Protein AF-A0A366SA17-F1 (afdb_monomer)

Mean predicted aligned error: 14.89 Å

Foldseek 3Di:
DDDDPDPQDDDPNDTDDPCPPCVVVVVVVVVVVVVVCVVVDDPDDDDDQCDVVHVPVPVDDDDDDDDDDDDPDPPD

Sequence (76 aa):
MSPIPGIKGLVHGFRFEDETGAHSAIQALLTETEKLLESWKHPDPYTPPTAPGGSKYERNLPSPVLDPPPHPVNRH

Solvent-accessible surface area (backbone atoms only — not comparable to full-atom values): 5324 Å² total; per-residue (Å²): 136,78,84,85,82,76,89,67,48,76,58,92,92,43,76,51,72,92,61,86,80,57,51,66,62,54,51,52,51,50,56,54,48,52,56,52,49,62,75,66,57,64,95,77,67,91,58,57,45,72,39,91,91,15,94,44,44,73,76,78,65,78,80,79,90,71,81,77,77,86,75,82,78,82,83,124

Nearest PDB structures (foldseek):
  8beh-assembly1_n  TM=7.884E-01  e=4.062E-02  Arabidopsis thaliana
  8e73-assembly1_B9  TM=7.225E-01  e=6.319E-02  Vigna radiata
  7arb-assembly1_n  TM=6.648E-01  e=1.139E-01  Arabidopsis thaliana
  7ard-assembly1_n  TM=5.527E-01  e=4.969E-01  Polytomella sp. Pringsheim 198.80

pLDDT: mean 76.4, std 15.84, range [34.5, 95.56]

Secondary structure (DSSP, 8-state):
---------EETTEE----TTSHHHHHHHHHHHHHHHHHT--SS----TTSTTSTTTTTTPPPP--PPPPP-----

Radius of gyration: 25.68 Å; Cα contacts (8 Å, |Δi|>4): 24; chains: 1; bounding box: 36×39×76 Å

Organism: NCBI:txid231269

Structure (mmCIF, N/CA/C/O backbone):
data_AF-A0A366SA17-F1
#
_entry.id   AF-A0A366SA17-F1
#
loop_
_atom_site.group_PDB
_atom_site.id
_atom_site.type_symbol
_atom_site.label_atom_id
_atom_site.label_alt_id
_atom_site.label_comp_id
_atom_site.label_asym_id
_atom_site.label_entity_id
_atom_site.label_seq_id
_atom_site.pdbx_PDB_ins_code
_atom_site.Cartn_x
_atom_site.Cartn_y
_atom_site.Cartn_z
_atom_site.occupancy
_atom_site.B_iso_or_equiv
_atom_site.auth_seq_id
_atom_site.auth_comp_id
_atom_site.auth_asym_id
_atom_site.auth_atom_id
_atom_site.pdbx_PDB_model_num
ATOM 1 N N . MET A 1 1 ? -24.046 -28.164 -3.487 1.00 42.66 1 MET A N 1
ATOM 2 C CA . MET A 1 1 ? -22.730 -27.928 -2.864 1.00 42.66 1 MET A CA 1
ATOM 3 C C . MET A 1 1 ? -22.975 -27.022 -1.668 1.00 42.66 1 MET A C 1
ATOM 5 O O . MET A 1 1 ? -23.259 -25.850 -1.869 1.00 42.66 1 MET A O 1
ATOM 9 N N . SER A 1 2 ? -23.033 -27.572 -0.458 1.00 34.50 2 SER A N 1
ATOM 10 C CA . SER A 1 2 ? -23.284 -26.780 0.756 1.00 34.50 2 SER A CA 1
ATOM 11 C C . SER A 1 2 ? -21.953 -26.235 1.293 1.00 34.50 2 SER A C 1
ATOM 13 O O . SER A 1 2 ? -20.952 -26.942 1.166 1.00 34.50 2 SER A O 1
ATOM 15 N N . PRO A 1 3 ? -21.896 -25.023 1.876 1.00 46.25 3 PRO A N 1
ATOM 16 C CA . PRO A 1 3 ? -20.682 -24.521 2.516 1.00 46.25 3 PRO A CA 1
ATOM 17 C C . PRO A 1 3 ? -20.283 -25.439 3.674 1.00 46.25 3 PRO A C 1
ATOM 19 O O . PRO A 1 3 ? -21.150 -25.867 4.435 1.00 46.25 3 PRO A O 1
ATOM 22 N N . ILE A 1 4 ? -18.989 -25.738 3.807 1.00 50.94 4 ILE A N 1
ATOM 23 C CA . ILE A 1 4 ? -18.450 -26.456 4.968 1.00 50.94 4 ILE A CA 1
ATOM 24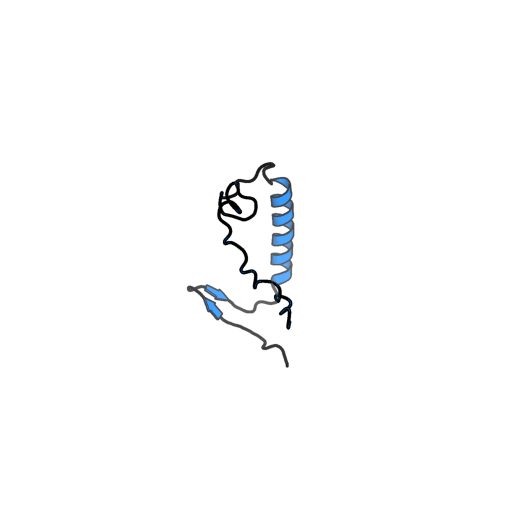 C C . ILE A 1 4 ? -18.349 -25.435 6.113 1.00 50.94 4 ILE A C 1
ATOM 26 O O . ILE A 1 4 ? -17.546 -24.507 6.002 1.00 50.94 4 ILE A O 1
ATOM 30 N N . PRO A 1 5 ? -19.150 -25.545 7.185 1.00 46.56 5 PRO A N 1
ATOM 31 C CA . PRO A 1 5 ? -19.067 -24.631 8.315 1.00 46.56 5 PRO A CA 1
ATOM 32 C C . PRO A 1 5 ? -17.877 -25.009 9.212 1.00 46.56 5 PRO A C 1
ATOM 34 O O . PRO A 1 5 ? -17.706 -26.183 9.538 1.00 46.56 5 PRO A O 1
ATOM 37 N N . GLY A 1 6 ? -17.090 -24.020 9.646 1.00 53.53 6 GLY A N 1
ATOM 38 C CA . GLY A 1 6 ? -16.162 -24.166 10.773 1.00 53.53 6 GLY A CA 1
ATOM 39 C C . GLY A 1 6 ? -14.759 -24.679 10.461 1.00 53.53 6 GLY A C 1
ATOM 40 O O . GLY A 1 6 ? -14.317 -25.647 11.081 1.00 53.53 6 GLY A O 1
ATOM 41 N N . ILE A 1 7 ? -14.012 -24.020 9.563 1.00 56.94 7 ILE A N 1
ATOM 42 C CA . ILE A 1 7 ? -12.565 -24.272 9.422 1.00 56.94 7 ILE A CA 1
ATOM 43 C C . ILE A 1 7 ? -11.849 -23.771 10.689 1.00 56.94 7 ILE A C 1
ATOM 45 O O . ILE A 1 7 ? -11.293 -22.679 10.737 1.00 56.94 7 ILE A O 1
ATOM 49 N N . LYS A 1 8 ? -11.859 -24.605 11.730 1.00 54.66 8 LYS A N 1
ATOM 50 C CA . LYS A 1 8 ? -10.981 -24.500 12.892 1.00 54.66 8 LYS A CA 1
ATOM 51 C C . LYS A 1 8 ? -9.612 -25.018 12.475 1.00 54.66 8 LYS A C 1
ATOM 53 O O . LYS A 1 8 ? -9.428 -26.218 12.281 1.00 54.66 8 LYS A O 1
ATOM 58 N N . GLY A 1 9 ? -8.668 -24.106 12.286 1.00 57.19 9 GLY A N 1
ATOM 59 C CA . GLY A 1 9 ? -7.314 -24.421 11.843 1.00 57.19 9 GLY A CA 1
ATOM 60 C C . GLY A 1 9 ? -6.265 -23.911 12.823 1.00 57.19 9 GLY A C 1
ATOM 61 O O . GLY A 1 9 ? -6.395 -22.819 13.373 1.00 57.19 9 GLY A O 1
ATOM 62 N N . LEU A 1 10 ? -5.214 -24.706 13.024 1.00 51.94 10 LEU A N 1
ATOM 63 C CA . LEU A 1 10 ? -3.973 -24.280 13.662 1.00 51.94 10 LEU A CA 1
ATOM 64 C C . LEU A 1 10 ? -2.969 -23.996 12.546 1.00 51.94 10 LEU A C 1
ATOM 66 O O . LEU A 1 10 ? -2.527 -24.920 11.864 1.00 51.94 10 LEU A O 1
ATOM 70 N N . VAL A 1 11 ? -2.599 -22.733 12.364 1.00 60.53 11 VAL A N 1
ATOM 71 C CA . VAL A 1 11 ? -1.523 -22.352 11.442 1.00 60.53 11 VAL A CA 1
ATOM 72 C C . VAL A 1 11 ? -0.468 -21.635 12.274 1.00 60.53 11 VAL A C 1
ATOM 74 O O . VAL A 1 11 ? -0.785 -20.669 12.959 1.00 60.53 11 VAL A O 1
ATOM 77 N N . HIS A 1 12 ? 0.772 -22.138 12.285 1.00 49.72 12 HIS A N 1
ATOM 78 C CA . HIS A 1 12 ? 1.892 -21.525 13.022 1.00 49.72 12 HIS A CA 1
ATOM 79 C C . HIS A 1 12 ? 1.590 -21.208 14.506 1.00 49.72 12 HIS A C 1
ATOM 81 O O . HIS A 1 12 ? 1.779 -20.091 14.975 1.00 49.72 12 HIS A O 1
ATOM 87 N N . GLY A 1 13 ? 1.085 -22.186 15.266 1.00 57.22 13 GLY A N 1
ATOM 88 C CA . GLY A 1 13 ? 0.821 -22.008 16.703 1.00 57.22 13 GLY A CA 1
ATOM 89 C C . GLY A 1 13 ? -0.333 -21.051 17.037 1.00 57.22 13 GLY A C 1
ATOM 90 O O . GLY A 1 13 ? -0.626 -20.8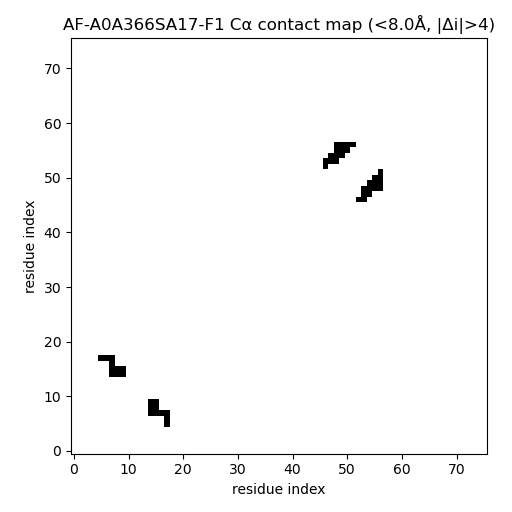57 18.213 1.00 57.22 13 GLY A O 1
ATOM 91 N N . PHE A 1 14 ? -1.011 -20.493 16.030 1.00 51.47 14 PHE A N 1
ATOM 92 C CA . PHE A 1 14 ? -2.157 -19.612 16.205 1.00 51.47 14 PHE A CA 1
ATOM 93 C C . PHE A 1 14 ? -3.451 -20.398 15.987 1.00 51.47 14 PHE A C 1
ATOM 95 O O . PHE A 1 14 ? -3.678 -20.982 14.923 1.00 51.47 14 PHE A O 1
ATOM 102 N N . ARG A 1 15 ? -4.266 -20.476 17.041 1.00 59.28 15 ARG A N 1
ATOM 103 C CA . ARG A 1 15 ? -5.535 -21.204 17.070 1.00 59.28 15 ARG A CA 1
ATOM 104 C C . ARG A 1 15 ? -6.658 -20.245 16.682 1.00 59.28 15 ARG A C 1
ATOM 106 O O . ARG A 1 15 ? -6.910 -19.295 17.412 1.00 59.28 15 ARG A O 1
ATOM 113 N N . PHE A 1 16 ? -7.317 -20.501 15.554 1.00 56.28 16 PHE A N 1
ATOM 114 C CA . PHE A 1 16 ? -8.495 -19.741 15.130 1.00 56.28 16 PHE A CA 1
ATOM 115 C C . PHE A 1 16 ? -9.760 -20.396 15.700 1.00 56.28 16 PHE A C 1
ATOM 117 O O . PHE A 1 16 ? -10.091 -21.527 15.336 1.00 56.28 16 PHE A O 1
ATOM 124 N N . GLU A 1 17 ? -10.441 -19.706 16.616 1.00 62.81 17 GLU A N 1
ATOM 125 C CA . GLU A 1 17 ? -11.786 -20.073 17.064 1.00 62.81 17 GLU A CA 1
ATOM 126 C C . GLU A 1 17 ? -12.842 -19.299 16.269 1.00 62.81 17 GLU A C 1
ATOM 128 O O . GLU A 1 17 ? -12.647 -18.150 15.875 1.00 62.81 17 GLU A O 1
ATOM 133 N N . ASP A 1 18 ? -13.965 -19.966 16.013 1.00 62.22 18 ASP A N 1
ATOM 134 C CA . ASP A 1 18 ? -15.089 -19.447 15.233 1.00 62.22 18 ASP A CA 1
ATOM 135 C C . ASP A 1 18 ? -15.975 -18.574 16.143 1.00 62.22 18 ASP A C 1
ATOM 137 O O . ASP A 1 18 ? -17.052 -18.973 16.584 1.00 62.22 18 ASP A O 1
ATOM 141 N N . GLU A 1 19 ? -15.488 -17.389 16.511 1.00 57.47 19 GLU A N 1
ATOM 142 C CA . GLU A 1 19 ? -16.232 -16.423 17.325 1.00 57.47 19 GLU A CA 1
ATOM 143 C C . GLU A 1 19 ? -16.920 -15.373 16.450 1.00 57.47 19 GLU A C 1
ATOM 145 O O . GLU A 1 19 ? -16.604 -14.184 16.427 1.00 57.47 19 GLU A O 1
ATOM 150 N N . THR A 1 20 ? -17.957 -15.836 15.750 1.00 57.56 20 THR A N 1
ATOM 151 C CA . THR A 1 20 ? -18.863 -15.042 14.903 1.00 57.56 20 THR A CA 1
ATOM 152 C C . THR A 1 20 ? -19.614 -13.919 15.645 1.00 57.56 20 THR A C 1
ATOM 154 O O . THR A 1 20 ? -20.388 -13.193 15.027 1.00 57.56 20 THR A O 1
ATOM 157 N N . GLY A 1 21 ? -19.412 -13.754 16.959 1.00 57.22 21 GLY A N 1
ATOM 158 C CA . GLY A 1 21 ? -20.099 -12.773 17.809 1.00 57.22 21 GLY A CA 1
ATOM 159 C C . GLY A 1 21 ? -19.355 -11.452 18.049 1.00 57.22 21 GLY A C 1
ATOM 160 O O . GLY A 1 21 ? -20.005 -10.446 18.316 1.00 57.22 21 GLY A O 1
ATOM 161 N N . ALA A 1 22 ? -18.022 -11.412 17.920 1.00 58.44 22 ALA A N 1
ATOM 162 C CA . ALA A 1 22 ? -17.214 -10.200 18.159 1.00 58.44 22 ALA A CA 1
ATOM 163 C C . ALA A 1 22 ? -16.838 -9.442 16.868 1.00 58.44 22 ALA A C 1
ATOM 165 O O . ALA A 1 22 ? -16.183 -8.398 16.902 1.00 58.44 22 ALA A O 1
ATOM 166 N N . HIS A 1 23 ? -17.276 -9.958 15.719 1.00 64.06 23 HIS A N 1
ATOM 167 C CA . HIS A 1 23 ? -16.906 -9.460 14.399 1.00 64.06 23 HIS A CA 1
ATOM 168 C C . HIS A 1 23 ? -17.319 -7.998 14.180 1.00 64.06 23 HIS A C 1
ATOM 170 O O . HIS A 1 23 ? -16.588 -7.245 13.552 1.00 64.06 23 HIS A O 1
ATOM 176 N N . SER A 1 24 ? -18.451 -7.552 14.730 1.00 71.38 24 SER A N 1
ATOM 177 C CA . SER A 1 24 ? -18.928 -6.173 14.549 1.00 71.38 24 SER A CA 1
ATOM 178 C C . SER A 1 24 ? -18.002 -5.126 15.178 1.00 71.38 24 SER A C 1
ATOM 180 O O . SER A 1 24 ? -17.746 -4.097 14.557 1.00 71.38 24 SER A O 1
ATOM 182 N N . ALA A 1 25 ? -17.460 -5.394 16.369 1.00 81.44 25 ALA A N 1
ATOM 183 C CA . ALA A 1 25 ? -16.526 -4.494 17.043 1.00 81.44 25 ALA A CA 1
ATOM 184 C C . ALA A 1 25 ? -15.162 -4.463 16.340 1.00 81.44 25 ALA A C 1
ATOM 186 O O . ALA A 1 25 ? -14.590 -3.393 16.152 1.00 81.44 25 ALA A O 1
ATOM 187 N N . ILE A 1 26 ? -14.668 -5.621 15.890 1.00 85.19 26 ILE A N 1
ATOM 188 C CA . ILE A 1 26 ? -13.423 -5.709 15.115 1.00 85.19 26 ILE A CA 1
ATOM 189 C C . ILE A 1 26 ? -13.571 -4.966 13.784 1.00 85.19 26 ILE A C 1
ATOM 191 O O . ILE A 1 26 ? -12.693 -4.191 13.426 1.00 85.19 26 ILE A O 1
ATOM 195 N N . GLN A 1 27 ? -14.696 -5.130 13.086 1.00 88.06 27 GLN A N 1
ATOM 196 C CA . GLN A 1 27 ? -14.958 -4.411 11.840 1.00 88.06 27 GLN A CA 1
ATOM 197 C C . GLN A 1 27 ? -15.030 -2.899 12.060 1.00 88.06 27 GLN A C 1
ATOM 199 O O . GLN A 1 27 ? -14.438 -2.152 11.289 1.00 88.06 27 GLN A O 1
ATOM 204 N N . ALA A 1 28 ? -15.687 -2.437 13.130 1.00 88.56 28 ALA A N 1
ATOM 205 C CA . ALA A 1 28 ? -15.700 -1.016 13.473 1.00 88.56 28 ALA A CA 1
ATOM 206 C C . ALA A 1 28 ? -14.271 -0.478 13.679 1.00 88.56 28 ALA A C 1
ATOM 208 O O . ALA A 1 28 ? -13.891 0.506 13.045 1.00 88.56 28 ALA A O 1
ATOM 209 N N . LEU A 1 29 ? -13.442 -1.183 14.455 1.00 89.88 29 LEU A N 1
ATOM 210 C CA . LEU A 1 29 ? -12.039 -0.816 14.673 1.00 89.88 29 LEU A CA 1
ATOM 211 C C . LEU A 1 29 ? -11.215 -0.819 13.373 1.00 89.88 29 LEU A C 1
ATOM 213 O O . LEU A 1 29 ? -10.425 0.097 13.144 1.00 89.88 29 LEU A O 1
ATOM 217 N N . LEU A 1 30 ? -11.409 -1.803 12.491 1.00 91.81 30 LEU A N 1
ATOM 218 C CA . LEU A 1 30 ? -10.743 -1.841 11.184 1.00 91.81 30 LEU A CA 1
ATOM 219 C C . LEU A 1 30 ? -11.140 -0.634 10.327 1.00 91.81 30 LEU A C 1
ATOM 221 O O . LEU A 1 30 ? -10.267 0.073 9.837 1.00 91.81 30 LEU A O 1
ATOM 225 N N . THR A 1 31 ? -12.432 -0.311 10.239 1.00 93.56 31 THR A N 1
ATOM 226 C CA . THR A 1 31 ? -12.879 0.853 9.453 1.00 93.56 31 THR A CA 1
ATOM 227 C C . THR A 1 31 ? -12.356 2.185 9.997 1.00 93.56 31 THR A C 1
ATOM 229 O O . THR A 1 31 ? -11.971 3.067 9.227 1.00 93.56 31 THR A O 1
ATOM 232 N N . GLU A 1 32 ? -12.301 2.348 11.321 1.00 93.44 32 GLU A N 1
ATOM 233 C CA . GLU A 1 32 ? -11.760 3.555 11.950 1.00 93.44 32 GLU A CA 1
ATOM 234 C C . GLU A 1 32 ? -10.252 3.689 11.706 1.00 93.44 32 GLU A C 1
ATOM 236 O O . GLU A 1 32 ? -9.768 4.773 11.370 1.00 93.44 32 GLU A O 1
ATOM 241 N N . THR A 1 33 ? -9.508 2.586 11.817 1.00 94.06 33 THR A N 1
ATOM 242 C CA . THR A 1 33 ? -8.057 2.577 11.582 1.00 94.06 33 THR A CA 1
ATOM 243 C C . THR A 1 33 ? -7.699 2.777 10.111 1.00 94.06 33 THR A C 1
ATOM 245 O O . THR A 1 33 ? -6.780 3.540 9.825 1.00 94.06 33 THR A O 1
ATOM 248 N N . GLU A 1 34 ? -8.447 2.200 9.168 1.00 95.06 3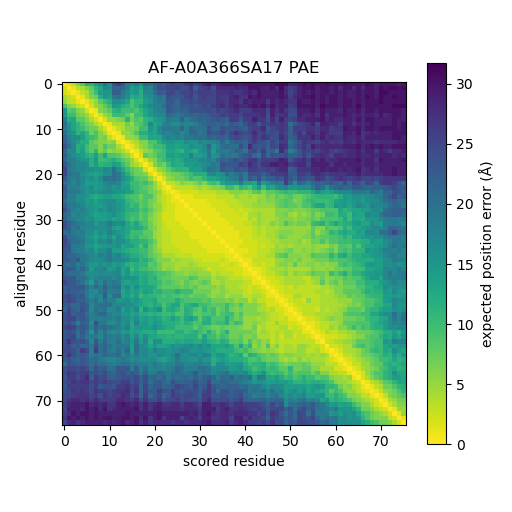4 GLU A N 1
ATOM 249 C CA . GLU A 1 34 ? -8.277 2.440 7.727 1.00 95.06 34 GLU A CA 1
ATOM 250 C C . GLU A 1 34 ? -8.497 3.913 7.367 1.00 95.06 34 GLU A C 1
ATOM 252 O O . GLU A 1 34 ? -7.704 4.502 6.630 1.00 95.06 34 GLU A O 1
ATOM 257 N N . LYS A 1 35 ? -9.523 4.547 7.949 1.00 95.56 35 LYS A N 1
ATOM 258 C CA . LYS A 1 35 ? -9.779 5.982 7.768 1.00 95.56 35 LYS A CA 1
ATOM 259 C C . LYS A 1 35 ? -8.620 6.840 8.280 1.00 95.56 35 LYS A C 1
ATOM 261 O O . LYS A 1 35 ? -8.244 7.818 7.633 1.00 95.56 35 LYS A O 1
ATOM 266 N N . LEU A 1 36 ? -8.054 6.489 9.436 1.00 95.06 36 LEU A N 1
ATOM 267 C CA . LEU A 1 36 ? -6.880 7.176 9.978 1.00 95.06 36 LEU A CA 1
ATOM 268 C C . LEU A 1 36 ? -5.653 6.969 9.086 1.00 95.06 36 LEU A C 1
ATOM 270 O O . LEU A 1 36 ? -4.983 7.947 8.752 1.00 95.06 36 LEU A O 1
ATOM 274 N N . LEU A 1 37 ? -5.398 5.735 8.646 1.00 93.56 37 LEU A N 1
ATOM 275 C CA . LEU A 1 37 ? -4.298 5.413 7.737 1.00 93.56 37 LEU A CA 1
ATOM 276 C C . LEU A 1 37 ? -4.389 6.211 6.438 1.00 93.56 37 LEU A C 1
ATOM 278 O O . LEU A 1 37 ? -3.368 6.735 6.010 1.00 93.56 37 LEU A O 1
ATOM 282 N N . GLU A 1 38 ? -5.583 6.373 5.859 1.00 92.06 38 GLU A N 1
ATOM 283 C CA . GLU A 1 38 ? -5.793 7.186 4.654 1.00 92.06 38 GLU A CA 1
ATOM 284 C C . GLU A 1 38 ? -5.315 8.630 4.847 1.00 92.06 38 GLU A C 1
ATOM 286 O O . GLU A 1 38 ? -4.579 9.158 4.017 1.00 92.06 38 GLU A O 1
ATOM 291 N N . SER A 1 39 ? -5.668 9.253 5.975 1.00 92.62 39 SER A N 1
ATOM 292 C CA . SER A 1 39 ? -5.264 10.636 6.263 1.00 92.62 39 SER A CA 1
ATOM 293 C C . SER A 1 39 ? -3.764 10.816 6.520 1.00 92.62 39 SER A C 1
ATOM 295 O O . SER A 1 39 ? -3.248 11.918 6.348 1.00 92.62 39 SER A O 1
ATOM 297 N N . TRP A 1 40 ? -3.063 9.748 6.908 1.00 91.31 40 TRP A N 1
ATOM 298 C CA . TRP A 1 40 ? -1.625 9.757 7.202 1.00 91.31 40 TRP A CA 1
ATOM 299 C C . TRP A 1 40 ? -0.780 9.147 6.079 1.00 91.31 40 TRP A C 1
ATOM 301 O O . TRP A 1 40 ? 0.425 8.946 6.254 1.00 91.31 40 TRP A O 1
ATOM 311 N N . LYS A 1 41 ? -1.377 8.853 4.918 1.00 89.88 41 LYS A N 1
ATOM 312 C CA . LYS A 1 41 ? -0.623 8.356 3.767 1.00 89.88 41 LYS A CA 1
ATOM 313 C C . LYS A 1 41 ? 0.425 9.376 3.338 1.00 89.88 41 LYS A C 1
ATOM 315 O O . LYS A 1 41 ? 0.142 10.558 3.150 1.00 89.88 41 LYS A O 1
ATOM 320 N N . HIS A 1 42 ? 1.648 8.891 3.147 1.00 90.88 42 HIS A N 1
ATOM 321 C CA . HIS A 1 42 ? 2.707 9.693 2.553 1.00 90.88 42 HIS A CA 1
ATOM 322 C C . HIS A 1 42 ? 2.380 9.956 1.069 1.00 90.88 42 HIS A C 1
ATOM 324 O O . HIS A 1 42 ? 1.959 9.019 0.386 1.00 90.88 42 HIS A O 1
ATOM 330 N N . PRO A 1 43 ? 2.585 11.183 0.548 1.00 89.88 43 PRO A N 1
ATOM 331 C CA . PRO A 1 43 ? 2.266 11.521 -0.844 1.00 89.88 43 PRO A CA 1
ATOM 332 C C . PRO A 1 43 ? 3.097 10.744 -1.877 1.00 89.88 43 PRO A C 1
ATOM 334 O O . PRO A 1 43 ? 2.632 10.532 -2.991 1.00 89.88 43 PRO A O 1
ATOM 337 N N 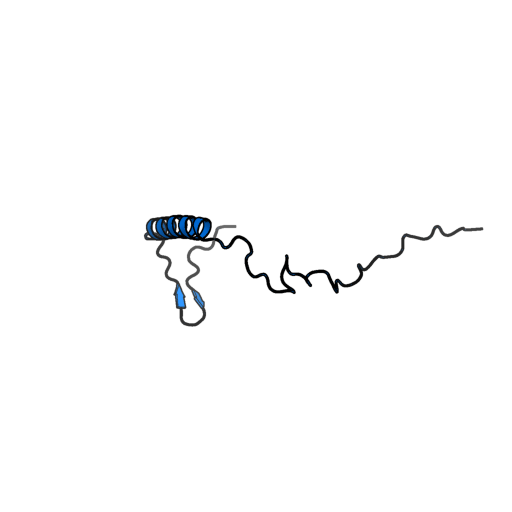. ASP A 1 44 ? 4.301 10.306 -1.509 1.00 85.75 44 ASP A N 1
ATOM 338 C CA . ASP A 1 44 ? 5.176 9.472 -2.344 1.00 85.75 44 ASP A CA 1
ATOM 339 C C . ASP A 1 44 ? 5.618 8.219 -1.565 1.00 85.75 44 ASP A C 1
ATOM 341 O O . ASP A 1 44 ? 6.633 8.246 -0.860 1.00 85.75 44 ASP A O 1
ATOM 345 N N . PRO A 1 45 ? 4.801 7.156 -1.528 1.00 87.88 45 PRO A N 1
ATOM 346 C CA . PRO A 1 45 ? 5.112 5.970 -0.747 1.00 87.88 45 PRO A CA 1
ATOM 347 C C . PRO A 1 45 ? 6.298 5.215 -1.352 1.00 87.88 45 PRO A C 1
ATOM 349 O O . PRO A 1 45 ? 6.375 4.982 -2.560 1.00 87.88 45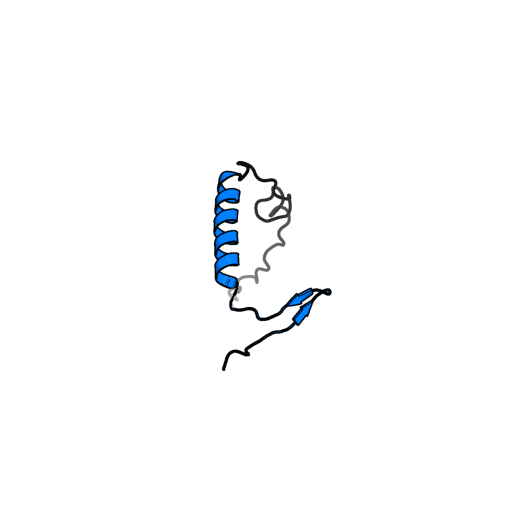 PRO A O 1
ATOM 352 N N . TYR A 1 46 ? 7.205 4.756 -0.489 1.00 87.06 46 TYR A N 1
ATOM 353 C CA . TYR A 1 46 ? 8.318 3.921 -0.925 1.00 87.06 46 TYR A CA 1
ATOM 354 C C . TYR A 1 46 ? 7.802 2.652 -1.614 1.00 87.06 46 TYR A C 1
ATOM 356 O O . TYR A 1 46 ? 7.180 1.796 -0.983 1.00 87.06 46 TYR A O 1
ATOM 364 N N . THR A 1 47 ? 8.106 2.522 -2.905 1.00 85.75 47 THR A N 1
ATOM 365 C CA . THR A 1 47 ? 7.752 1.352 -3.709 1.00 85.75 47 THR A CA 1
ATOM 366 C C . THR A 1 47 ? 9.028 0.596 -4.086 1.00 85.75 47 THR A C 1
ATOM 368 O O . THR A 1 47 ? 9.923 1.184 -4.706 1.00 85.75 47 THR A O 1
ATOM 371 N N . PRO A 1 48 ? 9.161 -0.698 -3.729 1.00 88.00 48 PRO A N 1
ATOM 372 C CA . PRO A 1 48 ? 10.330 -1.488 -4.093 1.00 88.00 48 PRO A CA 1
ATOM 373 C C . PRO A 1 48 ? 10.547 -1.478 -5.613 1.00 88.00 48 PRO A C 1
ATOM 375 O O . PRO A 1 48 ? 9.576 -1.608 -6.357 1.00 88.00 48 PRO A O 1
ATOM 378 N N . PRO A 1 49 ? 11.793 -1.400 -6.115 1.00 86.00 49 PRO A N 1
ATOM 379 C CA . PRO A 1 49 ? 12.040 -1.219 -7.546 1.00 86.00 49 PRO A CA 1
ATOM 380 C C . PRO A 1 49 ? 11.418 -2.298 -8.440 1.00 86.00 49 PRO A C 1
ATOM 382 O O . PRO A 1 49 ? 11.059 -2.008 -9.572 1.00 86.00 49 PRO A O 1
ATOM 385 N N . THR A 1 50 ? 11.309 -3.534 -7.958 1.00 83.94 50 THR A N 1
ATOM 386 C CA . THR A 1 50 ? 10.788 -4.684 -8.714 1.00 83.94 50 THR A CA 1
ATOM 387 C C . THR A 1 50 ? 9.317 -4.985 -8.436 1.00 83.94 50 THR A C 1
ATOM 389 O O . THR A 1 50 ? 8.763 -5.876 -9.071 1.00 83.94 50 THR A O 1
ATOM 392 N N . ALA A 1 51 ? 8.693 -4.301 -7.476 1.00 87.00 51 ALA A N 1
ATOM 393 C CA . ALA A 1 51 ? 7.264 -4.437 -7.223 1.00 87.00 51 ALA A CA 1
ATOM 394 C C . ALA A 1 51 ? 6.463 -3.707 -8.317 1.00 87.00 51 ALA A C 1
ATOM 396 O O . ALA A 1 51 ? 7.011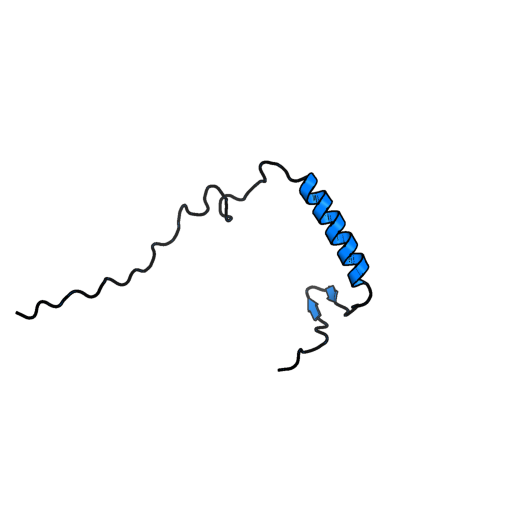 -2.815 -8.972 1.00 87.00 51 ALA A O 1
ATOM 397 N N . PRO A 1 52 ? 5.175 -4.039 -8.513 1.00 84.50 52 PRO A N 1
ATOM 398 C CA . PRO A 1 52 ? 4.288 -3.252 -9.366 1.00 84.50 52 PRO A CA 1
ATOM 399 C C . PRO A 1 52 ? 4.324 -1.770 -8.969 1.00 84.50 52 PRO A C 1
ATOM 401 O O . PRO A 1 52 ? 4.210 -1.442 -7.790 1.00 84.50 52 PRO A O 1
ATOM 404 N N . GLY A 1 53 ? 4.530 -0.881 -9.943 1.00 82.75 53 GLY A N 1
ATOM 405 C CA . GLY A 1 53 ? 4.715 0.559 -9.702 1.00 82.75 53 GLY A CA 1
ATOM 406 C C . GLY A 1 53 ? 6.143 0.980 -9.320 1.00 82.75 53 GLY A C 1
ATOM 407 O O . GLY A 1 53 ? 6.412 2.169 -9.177 1.00 82.75 53 GLY A O 1
ATOM 408 N N . GLY A 1 54 ? 7.078 0.037 -9.186 1.00 86.62 54 GLY A N 1
ATOM 409 C CA . GLY A 1 54 ? 8.493 0.304 -8.945 1.00 86.62 54 GLY A CA 1
ATOM 410 C C . GLY A 1 54 ? 9.265 0.683 -10.213 1.00 86.62 54 GLY A C 1
ATOM 411 O O . GLY A 1 54 ? 8.937 0.273 -11.326 1.00 86.62 54 GLY A O 1
ATOM 412 N N . SER A 1 55 ? 10.371 1.412 -10.045 1.00 84.19 55 SER A N 1
ATOM 413 C CA . SER A 1 55 ? 11.199 1.933 -11.151 1.00 84.19 55 SER A CA 1
ATOM 414 C C . SER A 1 55 ? 11.821 0.875 -12.075 1.00 84.19 55 SER A C 1
ATOM 416 O O . SER A 1 55 ? 12.337 1.205 -13.144 1.00 84.19 55 SER A O 1
ATOM 418 N N . LYS A 1 56 ? 11.830 -0.398 -11.670 1.00 88.38 56 LYS A N 1
ATOM 419 C CA . LYS A 1 56 ? 12.406 -1.524 -12.415 1.00 88.38 56 LYS A CA 1
ATOM 420 C C . LYS A 1 56 ? 11.385 -2.617 -12.753 1.00 88.38 56 LYS A C 1
ATOM 422 O O . LYS A 1 56 ? 11.816 -3.652 -13.257 1.00 88.38 56 LYS A O 1
ATOM 427 N N . TYR A 1 57 ? 10.088 -2.399 -12.516 1.00 85.44 57 TYR A N 1
ATOM 428 C CA . TYR A 1 57 ? 9.045 -3.425 -12.643 1.00 85.44 57 TYR A CA 1
ATOM 429 C C . TYR A 1 57 ? 9.052 -4.128 -14.011 1.00 85.44 57 TYR A C 1
ATOM 431 O O . TYR A 1 57 ? 9.137 -5.350 -14.077 1.00 85.44 57 TYR A O 1
ATOM 439 N N . GLU A 1 58 ? 9.086 -3.363 -15.105 1.00 86.19 58 GLU A N 1
ATOM 440 C CA . GLU A 1 58 ? 8.983 -3.906 -16.472 1.00 86.19 58 GLU A CA 1
ATOM 441 C C . GLU A 1 58 ? 10.309 -3.904 -17.235 1.00 86.19 58 GLU A C 1
ATOM 443 O O . GLU A 1 58 ? 10.346 -4.089 -18.448 1.00 86.1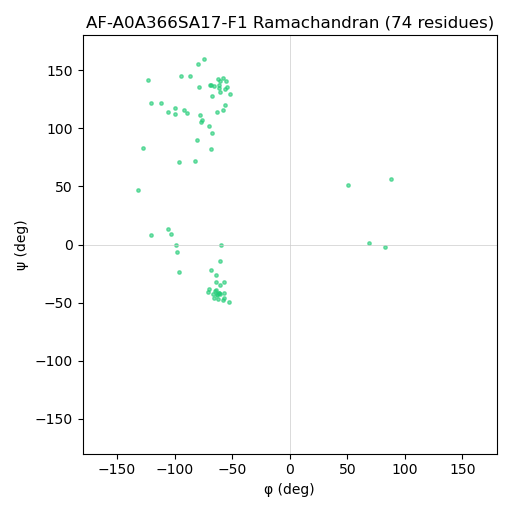9 58 GLU A O 1
ATOM 448 N N . ARG A 1 59 ? 11.435 -3.696 -16.542 1.00 88.19 59 ARG A N 1
ATOM 449 C CA . ARG A 1 59 ? 12.731 -3.568 -17.226 1.00 88.19 59 ARG A CA 1
ATOM 450 C C . ARG A 1 59 ? 13.158 -4.836 -17.960 1.00 88.19 59 ARG A C 1
ATOM 452 O O . ARG A 1 59 ? 13.840 -4.724 -18.971 1.00 88.19 59 ARG A O 1
ATOM 459 N N . ASN A 1 60 ? 12.792 -6.006 -17.436 1.00 86.00 60 ASN A N 1
ATOM 460 C CA . ASN A 1 60 ? 13.233 -7.312 -17.930 1.00 86.00 60 ASN A CA 1
ATOM 461 C C . ASN A 1 60 ? 12.047 -8.281 -18.093 1.00 86.00 60 ASN A C 1
ATOM 463 O O . ASN A 1 60 ? 12.109 -9.414 -17.613 1.00 86.00 60 ASN A O 1
ATOM 467 N N . LEU A 1 61 ? 10.944 -7.843 -18.710 1.00 83.44 61 LEU A N 1
ATOM 468 C CA . LEU A 1 61 ? 9.846 -8.762 -19.025 1.00 83.44 61 LEU A CA 1
ATOM 469 C C . LEU A 1 61 ? 10.310 -9.796 -20.069 1.00 83.44 61 LEU A C 1
ATOM 471 O O . LEU A 1 61 ? 10.984 -9.419 -21.033 1.00 83.44 61 LEU A O 1
ATOM 475 N N . PRO A 1 62 ? 9.980 -11.091 -19.904 1.00 86.81 62 PRO A N 1
ATOM 476 C CA . PRO A 1 62 ? 10.270 -12.083 -20.930 1.00 86.81 62 PRO A CA 1
ATOM 477 C C . PRO A 1 62 ? 9.516 -11.731 -22.217 1.00 86.81 62 PRO A C 1
ATOM 479 O O . PRO A 1 62 ? 8.374 -11.271 -22.167 1.00 86.81 62 PRO A O 1
ATOM 482 N N . SER A 1 63 ? 10.153 -11.959 -23.371 1.00 84.94 63 SER A N 1
ATOM 483 C CA . SER A 1 63 ? 9.487 -11.777 -24.663 1.00 84.94 63 SER A CA 1
ATOM 484 C C . SER A 1 63 ? 8.222 -12.636 -24.704 1.00 84.94 63 SER A C 1
ATOM 486 O O . SER A 1 63 ? 8.299 -13.821 -24.359 1.00 84.94 63 SER A O 1
ATOM 488 N N . PRO A 1 64 ? 7.080 -12.093 -25.156 1.00 86.81 64 PRO A N 1
ATOM 489 C CA . PRO A 1 64 ? 5.904 -12.904 -25.41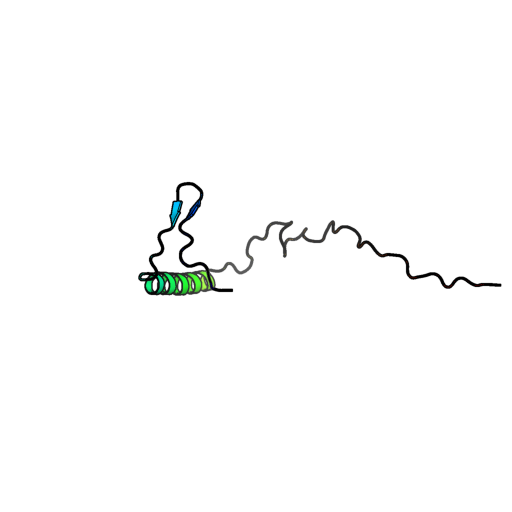8 1.00 86.81 64 PRO A CA 1
ATOM 490 C C . PRO A 1 64 ? 6.260 -14.042 -26.377 1.00 86.81 64 PRO A C 1
ATOM 492 O O . PRO A 1 64 ? 6.960 -13.826 -27.371 1.00 86.81 64 PRO A O 1
ATOM 495 N N . VAL A 1 65 ? 5.783 -15.251 -26.080 1.00 84.75 65 VAL A N 1
ATOM 496 C CA . VAL A 1 65 ? 5.838 -16.363 -27.031 1.00 84.75 65 VAL A CA 1
ATOM 497 C C . VAL A 1 65 ? 4.746 -16.105 -28.060 1.00 84.75 65 VAL A C 1
ATOM 499 O O . VAL A 1 65 ? 3.561 -16.198 -27.746 1.00 84.75 65 VAL A O 1
ATOM 502 N N . LEU A 1 66 ? 5.149 -15.710 -29.265 1.00 84.00 66 LEU A N 1
ATOM 503 C CA . LEU A 1 66 ? 4.251 -15.536 -30.398 1.00 84.00 66 LEU A CA 1
ATOM 504 C C . LEU A 1 66 ? 4.475 -16.711 -31.342 1.00 84.00 66 LEU A C 1
ATOM 506 O O . LEU A 1 66 ? 5.556 -16.834 -31.922 1.00 84.00 66 LEU A O 1
ATOM 510 N N . ASP A 1 67 ? 3.467 -17.566 -31.500 1.00 84.88 67 ASP A N 1
ATOM 511 C CA . ASP A 1 67 ? 3.465 -18.495 -32.623 1.00 84.88 67 ASP A CA 1
ATOM 512 C C . ASP A 1 67 ? 3.463 -17.671 -33.920 1.00 84.88 67 ASP A C 1
ATOM 514 O O . ASP A 1 67 ? 2.724 -16.680 -34.021 1.00 84.88 67 ASP A O 1
ATOM 518 N N . PRO A 1 68 ? 4.299 -18.019 -34.913 1.00 82.56 68 PRO A N 1
ATOM 519 C CA . PRO A 1 68 ? 4.293 -17.301 -36.174 1.00 82.56 68 PRO A CA 1
ATOM 520 C C . PRO A 1 68 ? 2.907 -17.427 -36.826 1.00 82.56 68 PRO A C 1
ATOM 522 O O . PRO A 1 68 ? 2.307 -18.507 -36.791 1.00 82.56 68 PRO A O 1
ATOM 525 N N . PRO A 1 69 ? 2.386 -16.357 -37.456 1.00 80.50 69 PRO A N 1
ATOM 526 C CA . PRO A 1 69 ? 1.140 -16.449 -38.202 1.00 80.50 69 PRO A CA 1
ATO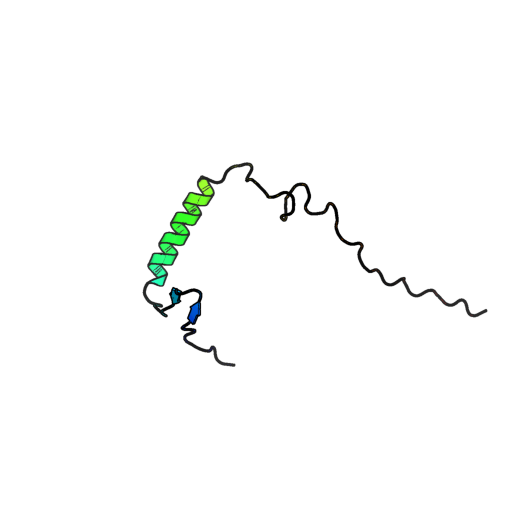M 527 C C . PRO A 1 69 ? 1.271 -17.520 -39.301 1.00 80.50 69 PRO A C 1
ATOM 529 O O . PRO A 1 69 ? 2.350 -17.652 -39.894 1.00 80.50 69 PRO A O 1
ATOM 532 N N . PRO A 1 70 ? 0.202 -18.290 -39.590 1.00 82.88 70 PRO A N 1
ATOM 533 C CA . PRO A 1 70 ? 0.248 -19.342 -40.596 1.00 82.88 70 PRO A CA 1
ATOM 534 C C . PRO A 1 70 ? 0.697 -18.762 -41.940 1.00 82.88 70 PRO A C 1
ATOM 536 O O . PRO A 1 70 ? 0.062 -17.856 -42.483 1.00 82.88 70 PRO A O 1
ATOM 539 N N . HIS A 1 71 ? 1.811 -19.272 -42.472 1.00 77.62 71 HIS A N 1
ATOM 540 C CA . HIS A 1 71 ? 2.281 -18.883 -43.798 1.00 77.62 71 HIS A CA 1
ATOM 541 C C . HIS A 1 71 ? 1.295 -19.409 -44.849 1.00 77.62 71 HIS A C 1
ATOM 543 O O . HIS A 1 71 ? 1.016 -20.614 -44.854 1.00 77.62 71 HIS A O 1
ATOM 549 N N . PRO A 1 72 ? 0.781 -18.565 -45.763 1.00 80.50 72 PRO A N 1
ATOM 550 C CA . PRO A 1 72 ? 0.048 -19.068 -46.910 1.00 80.50 72 PRO A CA 1
ATOM 551 C C . PRO A 1 72 ? 1.012 -19.905 -47.753 1.00 80.50 72 PRO A C 1
ATOM 553 O O . PRO A 1 72 ? 2.000 -19.407 -48.293 1.00 80.50 72 PRO A O 1
ATOM 556 N N . VAL A 1 73 ? 0.750 -21.208 -47.827 1.00 76.88 73 VAL A N 1
ATOM 557 C CA . VAL A 1 73 ? 1.504 -22.125 -48.681 1.00 76.88 73 VAL A CA 1
ATOM 558 C C . VAL A 1 73 ? 1.132 -21.789 -50.126 1.00 76.88 73 VAL A C 1
ATOM 560 O O . VAL A 1 73 ? 0.046 -22.150 -50.581 1.00 76.88 73 VAL A O 1
ATOM 563 N N . ASN A 1 74 ? 1.994 -21.064 -50.846 1.00 75.12 74 ASN A N 1
ATOM 564 C CA . ASN A 1 74 ? 1.824 -20.858 -52.285 1.00 75.12 74 ASN A CA 1
ATOM 565 C C . ASN A 1 74 ? 2.033 -22.203 -52.986 1.00 75.12 74 ASN A C 1
ATOM 567 O O . ASN A 1 74 ? 3.159 -22.637 -53.226 1.00 75.12 74 ASN A O 1
ATOM 571 N N . ARG A 1 75 ? 0.924 -22.894 -53.254 1.00 70.31 75 ARG A N 1
ATOM 572 C CA . ARG A 1 75 ? 0.881 -24.133 -54.028 1.00 70.31 75 ARG A CA 1
ATOM 573 C C . ARG A 1 75 ? 0.916 -23.741 -55.511 1.00 70.31 75 ARG A C 1
ATOM 575 O O . ARG A 1 75 ? -0.130 -23.442 -56.081 1.00 70.31 75 ARG A O 1
ATOM 582 N N . HIS A 1 76 ? 2.124 -23.640 -56.068 1.00 68.19 76 HIS A N 1
ATOM 583 C CA . HIS A 1 76 ? 2.360 -23.511 -57.510 1.00 68.19 76 HIS A CA 1
ATOM 584 C C . HIS A 1 76 ? 2.271 -24.870 -58.202 1.00 68.19 76 HIS A C 1
ATOM 586 O O . HIS A 1 76 ? 2.683 -25.872 -57.572 1.00 68.19 76 HIS A O 1
#